Protein AF-A0A921LEP1-F1 (afdb_monomer_lite)

Secondary structure (DSSP, 8-state):
---------TTS-HHHHHHHHHHHH------HHHHHB-TTS-B--TGGG-

Structure (mmCIF, N/CA/C/O backbone):
data_AF-A0A921LEP1-F1
#
_entry.id   AF-A0A921LEP1-F1
#
loop_
_atom_site.group_PDB
_atom_site.id
_atom_site.type_symbol
_atom_site.label_atom_id
_atom_site.label_alt_id
_atom_site.label_comp_id
_atom_site.label_asym_id
_atom_site.label_entity_id
_atom_site.label_seq_id
_atom_site.pdbx_PDB_ins_code
_atom_site.Cartn_x
_atom_site.Cartn_y
_atom_site.Cartn_z
_atom_site.occupancy
_atom_site.B_iso_or_equiv
_atom_site.auth_seq_id
_atom_site.auth_comp_id
_atom_site.auth_asym_id
_atom_site.auth_atom_id
_atom_site.pdbx_PDB_model_num
ATOM 1 N N . MET A 1 1 ? -2.150 16.985 8.046 1.00 79.38 1 MET A N 1
ATOM 2 C CA . MET A 1 1 ? -2.454 15.749 7.292 1.00 79.38 1 MET A CA 1
ATOM 3 C C . MET A 1 1 ? -1.892 14.589 8.090 1.00 79.38 1 MET A C 1
ATOM 5 O O . MET A 1 1 ? -0.700 14.604 8.370 1.00 79.38 1 MET A O 1
ATOM 9 N N . GLU A 1 2 ? -2.729 13.647 8.509 1.00 89.94 2 GLU A N 1
ATOM 10 C CA . GLU A 1 2 ? -2.292 12.495 9.303 1.00 89.94 2 GLU A CA 1
ATOM 11 C C . GLU A 1 2 ? -1.819 11.370 8.375 1.00 89.94 2 GLU A C 1
ATOM 13 O O . GLU A 1 2 ? -2.469 11.069 7.374 1.00 89.94 2 GLU A O 1
ATOM 18 N N . LYS A 1 3 ? -0.660 10.775 8.672 1.00 94.06 3 LYS A N 1
ATOM 19 C CA . LYS A 1 3 ? -0.071 9.672 7.900 1.00 94.06 3 LYS A CA 1
ATOM 20 C C . LYS A 1 3 ? 0.444 8.612 8.865 1.00 94.06 3 LYS A C 1
ATOM 22 O O . LYS A 1 3 ? 1.018 8.950 9.897 1.00 94.06 3 LYS A O 1
ATOM 27 N N . VAL A 1 4 ? 0.275 7.340 8.507 1.00 95.88 4 VAL A N 1
ATOM 28 C CA . VAL A 1 4 ? 0.775 6.201 9.287 1.00 95.88 4 VAL A CA 1
ATOM 29 C C . VAL A 1 4 ? 1.642 5.324 8.394 1.00 95.88 4 VAL A C 1
ATOM 31 O O . VAL A 1 4 ? 1.196 4.887 7.335 1.00 95.88 4 VAL A O 1
ATOM 34 N N . LEU A 1 5 ? 2.871 5.049 8.830 1.00 96.19 5 LEU A N 1
ATOM 35 C CA . LEU 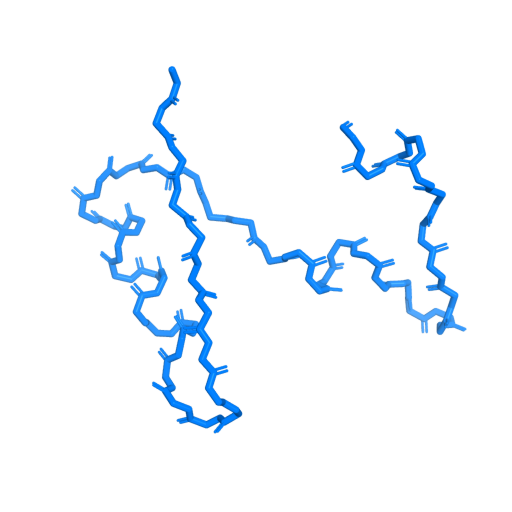A 1 5 ? 3.777 4.118 8.164 1.00 96.19 5 LEU A CA 1
ATOM 36 C C . LEU A 1 5 ? 3.746 2.766 8.887 1.00 96.19 5 LEU A C 1
ATOM 38 O O . LEU A 1 5 ? 4.020 2.690 10.082 1.00 96.19 5 LEU A O 1
ATOM 42 N N . VAL A 1 6 ? 3.431 1.693 8.160 1.00 96.31 6 VAL A N 1
ATOM 43 C CA . VAL A 1 6 ? 3.376 0.331 8.711 1.00 96.31 6 VAL A CA 1
ATOM 44 C C . VAL A 1 6 ? 4.656 -0.424 8.340 1.00 96.31 6 VAL A C 1
ATOM 46 O O . VAL A 1 6 ? 4.820 -0.849 7.198 1.00 96.31 6 VAL A O 1
ATOM 49 N N . ILE A 1 7 ? 5.552 -0.620 9.311 1.00 95.69 7 ILE A N 1
ATOM 50 C CA . ILE A 1 7 ? 6.844 -1.317 9.151 1.00 95.69 7 ILE A CA 1
ATOM 51 C C . ILE A 1 7 ? 6.902 -2.617 9.963 1.00 95.69 7 ILE A C 1
ATOM 53 O O . ILE A 1 7 ? 6.144 -2.801 10.912 1.00 95.69 7 ILE A O 1
ATOM 57 N N . GLY A 1 8 ? 7.797 -3.536 9.590 1.00 94.88 8 GLY A N 1
ATOM 58 C CA . GLY A 1 8 ? 8.003 -4.805 10.302 1.00 94.88 8 GLY A CA 1
ATOM 59 C C . GLY A 1 8 ? 8.468 -5.961 9.410 1.00 94.88 8 GLY A C 1
ATOM 60 O O . GLY A 1 8 ? 8.505 -5.849 8.181 1.00 94.88 8 GLY A O 1
ATOM 61 N N . CYS A 1 9 ? 8.780 -7.101 10.025 1.00 96.06 9 CYS A N 1
ATOM 62 C CA . CYS A 1 9 ? 9.350 -8.273 9.352 1.00 96.06 9 CYS A CA 1
ATOM 63 C C . CYS A 1 9 ? 8.407 -8.904 8.302 1.00 96.06 9 CYS A C 1
ATOM 65 O O . CYS A 1 9 ? 7.176 -8.758 8.395 1.00 96.06 9 CYS A O 1
ATOM 67 N N . PRO A 1 10 ? 8.939 -9.609 7.283 1.00 95.38 10 PRO A N 1
ATOM 68 C CA . PRO A 1 10 ? 8.142 -10.481 6.416 1.00 95.38 10 PRO A CA 1
ATOM 69 C C . PRO A 1 10 ? 7.290 -11.448 7.252 1.00 95.38 10 PRO A C 1
ATOM 71 O O . PRO A 1 10 ? 7.727 -11.914 8.298 1.00 95.38 10 PRO A O 1
ATOM 74 N N . GLY A 1 11 ? 6.044 -11.697 6.847 1.00 95.25 11 GLY A N 1
ATOM 75 C CA . GLY A 1 11 ? 5.130 -12.574 7.595 1.00 95.25 11 GLY A CA 1
ATOM 76 C C . GLY A 1 11 ? 4.495 -11.980 8.865 1.00 95.25 11 GLY A C 1
ATOM 77 O O . GLY A 1 11 ? 3.530 -12.547 9.360 1.00 95.25 11 GLY A O 1
ATOM 78 N N . ALA A 1 12 ? 4.912 -10.802 9.351 1.00 96.75 12 ALA A N 1
ATOM 79 C CA . ALA A 1 12 ? 4.380 -10.197 10.588 1.00 96.75 12 ALA A CA 1
ATOM 80 C C . ALA A 1 12 ? 2.920 -9.681 10.510 1.00 96.75 12 ALA A C 1
ATOM 82 O O . ALA A 1 12 ? 2.435 -9.032 11.431 1.00 96.75 12 ALA A O 1
ATOM 83 N N . GLY A 1 13 ? 2.211 -9.898 9.397 1.00 96.94 13 GLY A N 1
ATOM 84 C CA . GLY A 1 13 ? 0.808 -9.485 9.253 1.00 96.94 13 GLY A CA 1
ATOM 85 C C . GLY A 1 13 ? 0.574 -7.994 8.964 1.00 96.94 13 GLY A C 1
ATOM 86 O O . GLY A 1 13 ? -0.562 -7.532 9.065 1.00 96.94 13 GLY A O 1
ATOM 87 N N . LYS A 1 14 ? 1.605 -7.243 8.546 1.00 97.38 14 LYS A N 1
ATOM 88 C CA . LYS A 1 14 ? 1.532 -5.800 8.225 1.00 97.38 14 LYS A CA 1
ATOM 89 C C . LYS A 1 14 ? 0.352 -5.427 7.328 1.00 97.38 14 LYS A C 1
ATOM 91 O O . LYS A 1 14 ? -0.414 -4.532 7.664 1.00 97.38 14 LYS A O 1
ATOM 96 N N . SER A 1 15 ? 0.162 -6.141 6.217 1.00 95.94 15 SER A N 1
ATOM 97 C CA . SER A 1 15 ? -0.919 -5.853 5.266 1.00 95.94 15 SER A CA 1
ATOM 98 C C . SER A 1 15 ? -2.302 -6.086 5.879 1.00 95.94 15 SER A C 1
ATOM 100 O O . SER A 1 15 ? -3.249 -5.372 5.559 1.00 95.94 15 SER A O 1
ATOM 102 N N . THR A 1 16 ? -2.428 -7.054 6.792 1.00 97.69 16 THR A N 1
ATOM 103 C CA . THR A 1 16 ? -3.669 -7.309 7.537 1.00 97.69 16 THR A CA 1
ATOM 104 C C . THR A 1 16 ? -3.946 -6.198 8.542 1.00 97.69 16 THR A C 1
ATOM 106 O O . THR A 1 16 ? -5.080 -5.732 8.629 1.00 97.69 16 THR A O 1
ATOM 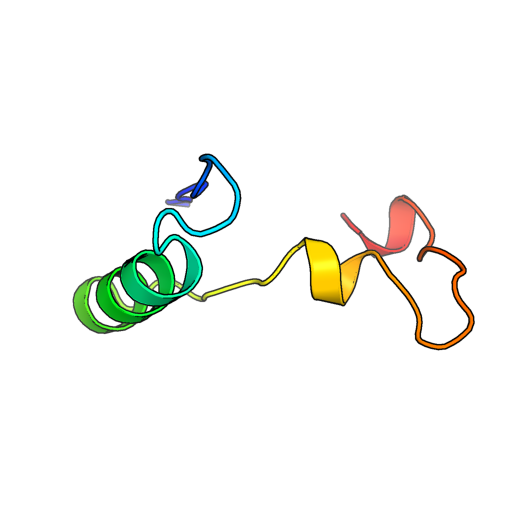109 N N . PHE A 1 17 ? -2.922 -5.736 9.261 1.00 97.62 17 PHE A N 1
ATOM 110 C CA . PHE A 1 17 ? -3.041 -4.586 10.154 1.00 97.62 17 PHE A CA 1
ATOM 111 C C . PHE A 1 17 ? -3.410 -3.307 9.388 1.00 97.62 17 PHE A C 1
ATOM 113 O O . PHE A 1 17 ? -4.360 -2.630 9.766 1.00 97.62 17 PHE A O 1
ATOM 120 N N . ALA A 1 18 ? -2.733 -3.019 8.274 1.00 97.50 18 ALA A N 1
ATOM 121 C CA . ALA A 1 18 ? -2.950 -1.812 7.481 1.00 97.50 18 ALA A CA 1
ATOM 122 C C . ALA A 1 18 ? -4.379 -1.720 6.909 1.00 97.50 18 ALA A C 1
ATOM 124 O O . ALA A 1 18 ? -4.981 -0.648 6.933 1.00 97.50 18 ALA A O 1
ATOM 125 N N . ARG A 1 19 ? -4.964 -2.849 6.474 1.00 97.62 19 ARG A N 1
ATOM 126 C CA . ARG A 1 19 ? -6.380 -2.912 6.062 1.00 97.62 19 ARG A CA 1
ATOM 127 C C . ARG A 1 19 ? -7.330 -2.596 7.216 1.00 97.62 19 ARG A C 1
ATOM 129 O O . ARG A 1 19 ? -8.175 -1.724 7.076 1.00 97.62 19 ARG A O 1
ATOM 136 N N . 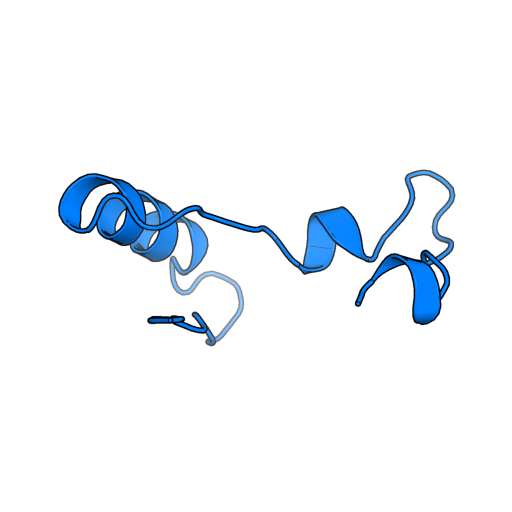LYS A 1 20 ? -7.141 -3.237 8.376 1.00 98.06 20 LYS A N 1
ATOM 137 C CA . LYS A 1 20 ? -7.958 -2.967 9.573 1.00 98.06 20 LYS A CA 1
ATOM 138 C C . LYS A 1 20 ? -7.828 -1.518 10.051 1.00 98.06 20 LYS A C 1
ATOM 140 O O . LYS A 1 20 ? -8.796 -0.956 10.550 1.00 98.06 20 LYS A O 1
ATOM 145 N N . LEU A 1 21 ? -6.636 -0.930 9.927 1.00 97.12 21 LEU A N 1
ATOM 146 C CA . LEU A 1 21 ? -6.390 0.465 10.278 1.00 97.12 21 LEU A CA 1
ATOM 147 C C . LEU A 1 21 ? -7.177 1.400 9.358 1.00 97.12 21 LEU A C 1
ATOM 149 O O . LEU A 1 21 ? -7.934 2.218 9.868 1.00 97.12 21 LEU A O 1
ATOM 153 N N . ARG A 1 22 ? -7.065 1.220 8.033 1.00 97.19 22 ARG A N 1
ATOM 154 C CA . ARG A 1 22 ? -7.862 1.947 7.029 1.00 97.19 22 ARG A CA 1
ATOM 155 C C . ARG A 1 22 ? -9.352 1.882 7.348 1.00 97.19 22 ARG A C 1
ATOM 157 O O . ARG A 1 22 ? -10.005 2.915 7.382 1.00 97.19 22 ARG A O 1
ATOM 164 N N . ASP A 1 23 ? -9.877 0.687 7.611 1.00 97.81 23 ASP A N 1
ATOM 165 C CA . ASP A 1 23 ? -11.312 0.492 7.857 1.00 97.81 23 ASP A CA 1
ATOM 166 C C . ASP A 1 23 ? -11.798 1.230 9.121 1.00 97.81 23 ASP A C 1
ATOM 168 O O . ASP A 1 23 ? -12.964 1.600 9.212 1.00 97.81 23 ASP A O 1
ATOM 172 N N . ARG A 1 24 ? -10.909 1.470 10.096 1.00 97.62 24 ARG A N 1
ATOM 173 C CA . ARG A 1 24 ? -11.223 2.183 11.346 1.00 97.62 24 ARG A CA 1
ATOM 174 C C . ARG A 1 24 ? -11.029 3.692 11.265 1.00 97.62 24 ARG A C 1
ATOM 176 O O . ARG A 1 24 ? -11.760 4.422 11.922 1.00 97.62 24 ARG A O 1
ATOM 183 N N . THR A 1 25 ? -10.023 4.156 10.532 1.00 96.00 25 THR A N 1
ATOM 184 C CA . THR A 1 25 ? -9.647 5.580 10.488 1.00 96.00 25 THR A CA 1
ATOM 185 C C . THR A 1 25 ? -10.139 6.288 9.235 1.00 96.00 25 THR A C 1
ATOM 187 O O . THR A 1 25 ? -10.063 7.508 9.156 1.00 96.00 25 THR A O 1
ATOM 190 N N . SER A 1 26 ? -10.617 5.537 8.239 1.00 95.06 26 SER A N 1
ATOM 191 C CA . SER A 1 26 ? -10.919 6.029 6.890 1.00 95.06 26 SER A CA 1
ATOM 192 C C . SER A 1 26 ? -9.724 6.686 6.181 1.00 95.06 26 SER A C 1
ATOM 194 O O . SER A 1 26 ? -9.897 7.335 5.151 1.00 95.0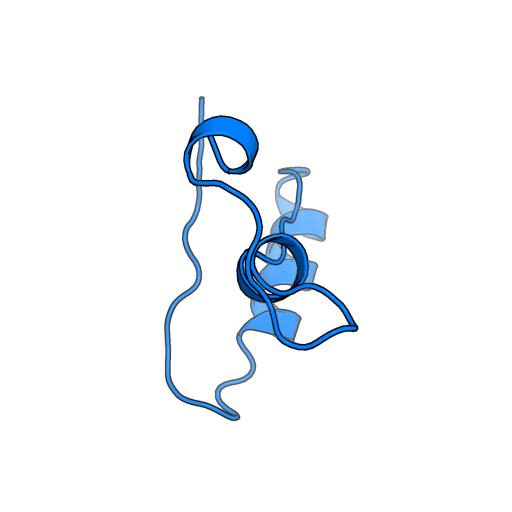6 26 SER A O 1
ATOM 196 N N . LEU A 1 27 ? -8.498 6.506 6.693 1.00 95.50 27 LEU A N 1
ATOM 197 C CA . LEU A 1 27 ? -7.288 6.968 6.018 1.00 95.50 27 LEU A CA 1
ATOM 198 C C . LEU A 1 27 ? -7.024 6.098 4.783 1.00 95.50 27 LEU A C 1
ATOM 200 O O . LEU A 1 27 ? -7.124 4.874 4.884 1.00 95.50 27 LEU A O 1
ATOM 204 N N . PRO A 1 28 ? -6.638 6.682 3.637 1.00 95.06 28 PRO A N 1
ATOM 205 C CA . PRO A 1 28 ? -6.306 5.910 2.446 1.00 95.06 28 PRO A CA 1
ATOM 206 C C . PRO A 1 28 ? -5.125 4.962 2.698 1.00 95.06 28 PRO A C 1
ATOM 208 O O . PRO A 1 28 ? -4.189 5.279 3.434 1.00 95.06 28 PRO A O 1
ATOM 211 N N . LEU A 1 29 ? -5.166 3.793 2.055 1.00 96.00 29 LEU A N 1
ATOM 212 C CA . LEU A 1 29 ? -4.135 2.761 2.155 1.00 96.00 29 LEU A CA 1
ATOM 213 C C . LEU A 1 29 ? -3.328 2.692 0.859 1.00 96.00 29 LEU A C 1
ATOM 215 O O . LEU A 1 29 ? -3.881 2.367 -0.189 1.00 96.00 29 LEU A O 1
ATOM 219 N N . TYR A 1 30 ? -2.021 2.926 0.963 1.00 95.12 30 TYR A N 1
ATOM 220 C CA . TYR A 1 30 ? -1.079 2.843 -0.151 1.00 95.12 30 TYR A CA 1
ATOM 221 C C . TYR A 1 30 ? -0.064 1.721 0.084 1.00 95.12 30 TYR A C 1
ATOM 223 O O . TYR A 1 30 ? 0.585 1.670 1.130 1.00 95.12 30 TYR A O 1
ATOM 231 N N . TYR A 1 31 ? 0.086 0.836 -0.901 1.00 94.06 31 TYR A N 1
ATOM 232 C CA . TYR A 1 31 ? 1.117 -0.202 -0.926 1.00 94.06 31 TYR A CA 1
ATOM 233 C C . TYR A 1 31 ? 2.340 0.337 -1.675 1.00 94.06 31 TYR A C 1
ATOM 235 O O . TYR A 1 31 ? 2.385 0.308 -2.902 1.00 94.06 31 TYR A O 1
ATOM 243 N N . LEU A 1 32 ? 3.297 0.907 -0.937 1.00 93.00 32 LEU A N 1
ATOM 244 C CA . LEU A 1 32 ? 4.449 1.606 -1.524 1.00 93.00 32 LEU A CA 1
ATOM 245 C C . LEU A 1 32 ? 5.314 0.699 -2.410 1.00 93.00 32 LEU A C 1
ATOM 247 O O . LEU A 1 32 ? 5.837 1.155 -3.418 1.00 93.00 32 LEU A O 1
ATOM 251 N N . ASP A 1 33 ? 5.425 -0.580 -2.060 1.00 90.31 33 ASP A N 1
ATOM 252 C CA . ASP A 1 33 ? 6.111 -1.609 -2.843 1.00 90.31 33 ASP A CA 1
ATOM 253 C C . ASP A 1 33 ? 5.435 -1.851 -4.198 1.00 90.31 33 ASP A C 1
ATOM 255 O O . ASP A 1 33 ? 6.110 -1.894 -5.225 1.00 90.31 33 ASP A O 1
ATOM 259 N N . MET A 1 34 ? 4.104 -1.929 -4.221 1.00 90.75 34 MET A N 1
ATOM 260 C CA . MET A 1 34 ? 3.338 -2.088 -5.464 1.00 90.75 34 MET A CA 1
ATOM 261 C C . MET A 1 34 ? 3.355 -0.839 -6.350 1.00 90.75 34 MET A C 1
ATOM 263 O O . MET A 1 34 ? 3.159 -0.948 -7.555 1.00 90.75 34 MET A O 1
ATOM 267 N N . ILE A 1 35 ? 3.550 0.343 -5.764 1.00 92.88 35 ILE A N 1
ATOM 268 C CA . ILE A 1 35 ? 3.677 1.597 -6.517 1.00 92.88 35 ILE A CA 1
ATOM 269 C C . ILE A 1 35 ? 5.090 1.722 -7.096 1.00 92.88 35 ILE A C 1
ATOM 271 O O . ILE A 1 35 ? 5.263 2.164 -8.229 1.00 92.88 35 ILE A O 1
ATOM 275 N N . TRP A 1 36 ? 6.104 1.344 -6.317 1.00 94.31 36 TRP A N 1
ATOM 276 C CA . TRP A 1 36 ? 7.500 1.509 -6.697 1.00 94.31 36 TRP A CA 1
ATOM 277 C C . TRP A 1 36 ? 7.913 0.582 -7.845 1.00 94.31 36 TRP A C 1
ATOM 279 O O . TRP A 1 36 ? 8.595 1.025 -8.772 1.00 94.31 36 TRP A O 1
ATOM 289 N N . HIS A 1 37 ? 7.485 -0.682 -7.800 1.00 93.50 37 HIS A N 1
ATOM 290 C CA . HIS A 1 37 ? 7.897 -1.712 -8.750 1.00 93.50 37 HIS A CA 1
ATOM 291 C C . HIS A 1 37 ? 6.937 -1.840 -9.939 1.00 93.50 37 HIS A C 1
ATOM 293 O O . HIS A 1 37 ? 5.736 -2.049 -9.773 1.00 93.50 37 HIS A O 1
ATOM 299 N N . ARG A 1 38 ? 7.479 -1.790 -11.160 1.00 91.81 38 ARG A N 1
ATOM 300 C CA . ARG A 1 38 ? 6.757 -2.125 -12.392 1.00 91.81 38 ARG A CA 1
ATOM 301 C C . ARG A 1 38 ? 6.775 -3.632 -12.650 1.00 91.81 38 ARG A C 1
ATOM 303 O O . ARG A 1 38 ? 7.653 -4.357 -12.189 1.00 91.81 38 ARG A O 1
ATOM 310 N N . ALA A 1 39 ? 5.818 -4.092 -13.458 1.00 90.06 39 ALA A N 1
ATOM 311 C CA . ALA A 1 39 ? 5.709 -5.495 -13.866 1.00 90.06 39 ALA A CA 1
ATOM 312 C C . ALA A 1 39 ? 6.921 -5.997 -14.673 1.00 90.06 39 ALA A C 1
ATOM 314 O O . ALA A 1 39 ? 7.199 -7.191 -14.674 1.00 90.06 39 ALA A O 1
ATOM 315 N N . ASP A 1 40 ? 7.651 -5.093 -15.332 1.00 93.38 40 ASP A N 1
ATOM 316 C CA . ASP A 1 40 ? 8.879 -5.395 -16.076 1.00 93.38 40 ASP A CA 1
ATOM 317 C C . ASP A 1 40 ? 10.135 -5.482 -15.182 1.00 93.38 40 ASP A C 1
ATOM 319 O O . ASP A 1 40 ? 11.243 -5.655 -15.687 1.00 93.38 40 ASP A O 1
ATOM 323 N N . GLY A 1 41 ? 9.983 -5.361 -13.858 1.00 91.06 41 GLY A N 1
ATOM 324 C CA . GLY A 1 41 ? 11.084 -5.397 -12.894 1.00 91.06 41 GLY A CA 1
ATOM 325 C C . GLY A 1 41 ? 11.853 -4.079 -12.759 1.00 91.06 41 GLY A C 1
ATOM 326 O O . GLY A 1 41 ? 12.777 -3.997 -11.948 1.00 91.06 41 GLY A O 1
ATOM 327 N N . THR A 1 42 ? 11.481 -3.038 -13.509 1.00 94.12 42 THR A N 1
ATOM 328 C CA . THR A 1 42 ? 12.017 -1.687 -13.312 1.00 94.12 42 THR A CA 1
ATOM 329 C C . THR A 1 42 ? 11.263 -0.955 -12.203 1.00 94.12 42 THR A C 1
ATOM 331 O O . THR A 1 42 ? 10.209 -1.393 -11.740 1.00 94.12 42 THR A O 1
ATOM 334 N N . ASN A 1 43 ? 11.793 0.187 -11.768 1.00 95.50 43 ASN A N 1
ATOM 335 C CA . ASN A 1 43 ? 11.107 1.055 -10.816 1.00 95.50 43 ASN A CA 1
ATOM 336 C C . ASN A 1 43 ? 10.568 2.301 -11.517 1.00 95.50 43 ASN A C 1
ATOM 338 O O . ASN A 1 43 ? 11.113 2.742 -12.536 1.00 95.50 43 ASN A O 1
ATOM 342 N N . ILE A 1 44 ? 9.516 2.895 -10.958 1.00 93.31 44 ILE A N 1
ATOM 343 C CA . ILE A 1 44 ? 9.083 4.229 -11.383 1.00 93.31 44 ILE A CA 1
ATOM 344 C C . ILE A 1 44 ? 10.171 5.278 -11.098 1.00 93.31 44 ILE A C 1
ATOM 346 O O . ILE A 1 44 ? 11.096 5.047 -10.316 1.00 93.31 44 ILE A O 1
ATOM 350 N N . SER A 1 45 ? 10.092 6.432 -11.764 1.00 92.81 45 SER A N 1
ATOM 351 C CA . SER A 1 45 ? 11.022 7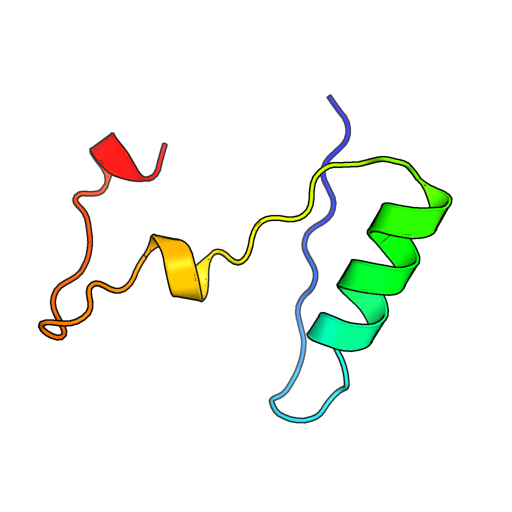.524 -11.469 1.00 92.81 45 SER A CA 1
ATOM 352 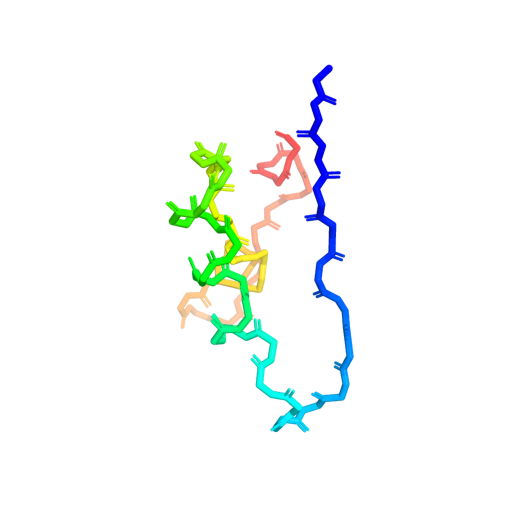C C . SER A 1 45 ? 10.740 8.090 -10.075 1.00 92.81 45 SER A C 1
ATOM 354 O O . SER A 1 45 ? 9.628 7.963 -9.556 1.00 92.81 45 SER A O 1
ATOM 356 N N . ARG A 1 46 ? 11.739 8.728 -9.455 1.00 89.69 46 ARG A N 1
ATOM 357 C CA . ARG A 1 46 ? 11.546 9.341 -8.132 1.00 89.69 46 ARG A CA 1
ATOM 358 C C . ARG A 1 46 ? 10.487 10.433 -8.181 1.00 89.69 46 ARG A C 1
ATOM 360 O O . ARG A 1 46 ? 9.712 10.545 -7.248 1.00 89.69 46 ARG A O 1
ATOM 367 N N . GLU A 1 47 ? 10.420 11.179 -9.274 1.00 92.44 47 GLU A N 1
ATOM 368 C CA . GLU A 1 47 ? 9.457 12.259 -9.492 1.00 92.44 47 GLU A CA 1
ATOM 369 C C . GLU A 1 47 ? 8.025 11.722 -9.565 1.00 92.44 47 GLU A C 1
ATOM 371 O O . GLU A 1 47 ? 7.107 12.369 -9.081 1.00 92.44 47 GLU A O 1
ATOM 376 N N . ALA A 1 48 ? 7.836 10.520 -10.119 1.00 89.00 48 ALA A N 1
ATOM 377 C CA . ALA A 1 48 ? 6.536 9.855 -10.173 1.00 89.00 48 ALA A CA 1
ATOM 378 C C . ALA A 1 48 ? 6.114 9.222 -8.832 1.00 89.00 48 ALA A C 1
ATOM 380 O O . ALA A 1 48 ? 4.966 8.808 -8.691 1.00 89.00 48 ALA A O 1
ATOM 381 N N . PHE A 1 49 ? 7.035 9.102 -7.869 1.00 87.50 49 PHE A N 1
ATOM 382 C CA . PHE A 1 49 ? 6.779 8.532 -6.543 1.00 87.50 49 PHE A CA 1
ATOM 383 C C . PHE A 1 49 ? 6.449 9.594 -5.473 1.00 87.50 49 PHE A C 1
ATOM 385 O O . PHE A 1 49 ? 6.120 9.222 -4.345 1.00 87.50 49 PHE A O 1
ATOM 392 N N . VAL A 1 50 ? 6.561 10.889 -5.804 1.00 72.94 50 VAL A N 1
ATOM 393 C CA . VAL A 1 50 ? 6.368 12.038 -4.891 1.00 72.94 50 VAL A CA 1
ATOM 394 C C . VAL A 1 50 ? 4.938 12.567 -4.932 1.00 72.94 50 VAL A C 1
ATOM 396 O O . VAL A 1 50 ? 4.389 12.713 -6.044 1.00 72.94 50 VAL A O 1
#

Organism: NCBI:txid1871021

pLDDT: mean 93.79, std 4.49, range [72.94, 98.06]

Foldseek 3Di:
DDDDDQDDDPPPCSVVVQVVVCVVPVDDDDDLVVQQADPVRHGDDPVSSD

Sequence (50 aa):
MEKVLVIGCPGAGKSTFARKLRDRTSLPLYYLDMIWHRADGTNISREAFV

Radius of gyration: 12.83 Å; chains: 1; bounding box: 23×28×27 Å

InterPro domains:
  IPR027417 P-loop containing nucleoside triphosphate hydrolase [G3DSA:3.40.50.300] (3-49)
  IPR027417 P-loop containing nucleoside triphosphate hydrolase [SSF52540] (3-46)